Protein AF-A0A932BW46-F1 (afdb_monomer_lite)

Foldseek 3Di:
DDPPDPDQPDDDPLLLLLLVLQAVVCVVPVAADALVNSCVPVVSVDDSVVSVVSQVVCVVSVQWDAPDPPGHIDGDPVVVVCCVVPPDDPDDDDVVLVVVLVVVLVVDDPPDPVNQVSQQVSCCVVVVHGGGGDPDDDPDDDDPDWDWADPDPPDTDTD

Radius of gyration: 24.87 Å; chains: 1; bounding box: 56×31×69 Å

Secondary structure (DSSP, 8-state):
----PPPPPPPPHHHHHHHHHHHHHHHHH-SPBPHHHHHHHH--SS-HHHHHHHHHHHHHTTSEE-SSTTS-BEE-HHHHHHIIIII---PPPPHHHHHHHHHHHHTS-TTSHHHHHHHHHHHHHHHTS---------SS-------EEEEETTEEEE-

Structure (mmCIF, N/CA/C/O backbone):
data_AF-A0A932BW46-F1
#
_entry.id   AF-A0A932BW46-F1
#
loop_
_atom_site.group_PDB
_atom_site.id
_atom_site.type_symbol
_atom_site.label_atom_id
_atom_site.label_alt_id
_atom_site.label_comp_id
_atom_site.label_asym_id
_atom_site.label_entity_id
_atom_site.label_seq_id
_atom_site.pdbx_PDB_ins_code
_atom_site.Cartn_x
_atom_site.Cartn_y
_atom_site.Cartn_z
_atom_site.occupancy
_atom_site.B_iso_or_equiv
_atom_site.auth_seq_id
_atom_site.auth_comp_id
_atom_site.auth_asym_id
_atom_site.auth_atom_id
_atom_site.pdbx_PDB_model_num
ATOM 1 N N . MET A 1 1 ? 23.215 -7.567 4.785 1.00 34.06 1 MET A N 1
ATOM 2 C CA . MET A 1 1 ? 22.852 -8.335 6.000 1.00 34.06 1 MET A CA 1
ATOM 3 C C . MET A 1 1 ? 21.479 -8.960 5.790 1.00 34.06 1 MET A C 1
ATOM 5 O O . MET A 1 1 ? 20.506 -8.233 5.655 1.00 34.06 1 MET A O 1
ATOM 9 N N . ARG A 1 2 ? 21.392 -10.288 5.674 1.00 38.84 2 ARG A N 1
ATOM 10 C CA . ARG A 1 2 ? 20.135 -11.016 5.440 1.00 38.84 2 ARG A CA 1
ATOM 11 C C . ARG A 1 2 ? 19.546 -11.351 6.816 1.00 38.84 2 ARG A C 1
ATOM 13 O O . ARG A 1 2 ? 20.012 -12.288 7.452 1.00 38.84 2 ARG A O 1
ATOM 20 N N . ARG A 1 3 ? 18.617 -10.525 7.325 1.00 44.25 3 ARG A N 1
ATOM 21 C CA . ARG A 1 3 ? 17.913 -10.803 8.593 1.00 44.25 3 ARG A CA 1
ATOM 22 C C . ARG A 1 3 ? 17.279 -12.192 8.486 1.00 44.25 3 ARG A C 1
ATOM 24 O O . ARG A 1 3 ? 16.518 -12.445 7.552 1.00 44.25 3 ARG A O 1
ATOM 31 N N . ILE A 1 4 ? 17.633 -13.082 9.410 1.00 46.72 4 ILE 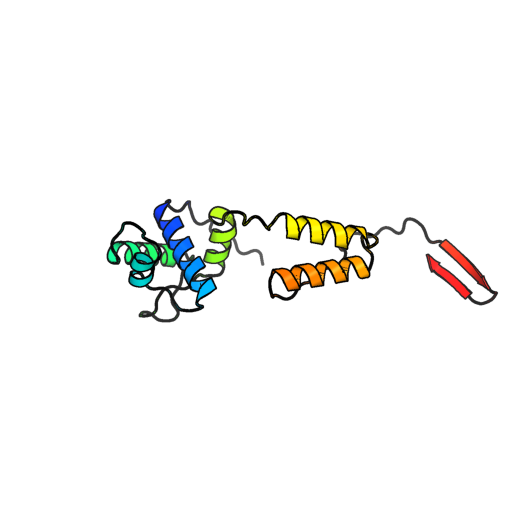A N 1
ATOM 32 C CA . ILE A 1 4 ? 16.994 -14.389 9.578 1.00 46.72 4 ILE A CA 1
ATOM 33 C C . ILE A 1 4 ? 15.525 -14.094 9.896 1.00 46.72 4 ILE A C 1
ATOM 35 O O . ILE A 1 4 ? 15.217 -13.549 10.954 1.00 46.72 4 ILE A O 1
ATOM 39 N N . ARG A 1 5 ? 14.640 -14.345 8.924 1.00 52.88 5 ARG A N 1
ATOM 40 C CA . ARG A 1 5 ? 13.196 -14.139 9.061 1.00 52.88 5 ARG A CA 1
ATOM 41 C C . ARG A 1 5 ? 12.685 -15.119 10.117 1.00 52.88 5 ARG A C 1
ATOM 43 O O . ARG A 1 5 ? 12.827 -16.325 9.928 1.00 52.88 5 ARG A O 1
ATOM 50 N N . ARG A 1 6 ? 12.084 -14.633 11.205 1.00 52.81 6 ARG A N 1
ATOM 51 C CA . ARG A 1 6 ? 11.145 -15.469 11.961 1.00 52.81 6 ARG A CA 1
ATOM 52 C C . ARG A 1 6 ? 9.909 -15.599 11.078 1.00 52.81 6 ARG A C 1
ATOM 54 O O . ARG A 1 6 ? 9.310 -14.589 10.743 1.00 52.81 6 ARG A O 1
ATOM 61 N N . SER A 1 7 ? 9.575 -16.807 10.630 1.00 56.69 7 SER A N 1
ATOM 62 C CA . SER A 1 7 ? 8.299 -17.016 9.948 1.00 56.69 7 SER A CA 1
ATOM 63 C C . SER A 1 7 ? 7.197 -16.935 10.994 1.00 56.69 7 SER A C 1
ATOM 65 O O . SER A 1 7 ? 7.160 -17.757 11.913 1.00 56.69 7 SER A O 1
ATOM 67 N N . ILE A 1 8 ? 6.320 -15.947 10.870 1.00 65.19 8 ILE A N 1
ATOM 68 C CA . ILE A 1 8 ? 5.080 -15.906 11.639 1.00 65.19 8 ILE A CA 1
ATOM 69 C C . ILE A 1 8 ? 4.272 -17.145 11.238 1.00 65.19 8 ILE A C 1
ATOM 71 O O . ILE A 1 8 ? 4.133 -17.442 10.049 1.00 65.19 8 ILE A O 1
ATOM 75 N N . GLY A 1 9 ? 3.832 -17.924 12.229 1.00 69.88 9 GLY A N 1
ATOM 76 C CA . GLY A 1 9 ? 2.993 -19.098 11.993 1.00 69.88 9 GLY A CA 1
ATOM 77 C C . GLY A 1 9 ? 1.655 -18.717 11.342 1.00 69.88 9 GLY A C 1
ATOM 78 O O . GLY A 1 9 ? 1.312 -17.536 11.286 1.00 69.88 9 GLY A O 1
ATOM 79 N N . PRO A 1 10 ? 0.884 -19.692 10.838 1.00 77.50 10 PRO A N 1
ATOM 80 C CA . PRO A 1 10 ? -0.411 -19.406 10.234 1.00 77.50 10 PRO A CA 1
ATOM 81 C C . PRO A 1 10 ? -1.344 -18.736 11.253 1.00 77.50 10 PRO A C 1
ATOM 83 O O . PRO A 1 10 ? -1.593 -19.281 12.328 1.00 77.50 10 PRO A O 1
ATOM 86 N N . LEU A 1 11 ? -1.850 -17.550 10.905 1.00 85.81 11 LEU A N 1
ATOM 87 C CA . LEU A 1 11 ? -2.904 -16.876 11.660 1.00 85.81 11 LEU A CA 1
ATOM 88 C C . LEU A 1 11 ? -4.238 -17.591 11.441 1.00 85.81 11 LEU A C 1
ATOM 90 O O . LEU A 1 11 ? -4.513 -18.064 10.335 1.00 85.81 11 LEU A O 1
ATOM 94 N N . ASP A 1 12 ? -5.095 -17.622 12.459 1.00 91.00 12 ASP A N 1
ATOM 95 C CA . ASP A 1 12 ? -6.471 -18.079 12.267 1.00 91.00 12 ASP A CA 1
ATOM 96 C C . ASP A 1 12 ? -7.265 -17.101 11.376 1.00 91.00 12 ASP A C 1
ATOM 98 O O . ASP A 1 12 ? -6.902 -15.933 11.219 1.00 91.00 12 ASP A O 1
ATOM 102 N N . LEU A 1 13 ? -8.374 -17.561 10.791 1.00 91.31 13 LEU A N 1
ATOM 103 C CA . LEU A 1 13 ? -9.177 -16.755 9.861 1.00 91.31 13 LEU A CA 1
ATOM 104 C C . LEU A 1 13 ? -9.690 -15.440 10.472 1.00 91.31 13 LEU A C 1
ATOM 106 O O . LEU A 1 13 ? -9.905 -14.464 9.754 1.00 91.31 13 LEU A O 1
ATOM 110 N N . ARG A 1 14 ? -9.887 -15.388 11.792 1.00 92.81 14 ARG A N 1
ATOM 111 C CA . ARG A 1 14 ? -10.395 -14.197 12.476 1.00 92.81 14 ARG A CA 1
ATOM 112 C C . ARG A 1 14 ? -9.291 -13.164 12.675 1.00 92.81 14 ARG A C 1
ATOM 114 O O . ARG A 1 14 ? -9.522 -11.987 12.416 1.00 92.81 14 ARG A O 1
ATOM 121 N N . ALA A 1 15 ? -8.106 -13.589 13.096 1.00 94.06 15 ALA A N 1
ATOM 122 C CA . ALA A 1 15 ? -6.921 -12.752 13.189 1.00 94.06 15 ALA A CA 1
ATOM 123 C C . ALA A 1 15 ? -6.546 -12.186 11.814 1.00 94.06 15 ALA A C 1
ATOM 125 O O . ALA A 1 15 ? -6.236 -11.002 11.714 1.00 94.06 15 ALA A O 1
ATOM 126 N N . GLN A 1 16 ? -6.682 -12.984 10.749 1.00 94.38 16 GLN A N 1
ATOM 127 C CA . GLN A 1 16 ? -6.526 -12.513 9.368 1.00 94.38 16 GLN A CA 1
ATOM 128 C C . GLN A 1 16 ? -7.541 -11.428 9.002 1.00 94.38 16 GLN A C 1
ATOM 130 O O . GLN A 1 16 ? -7.157 -10.373 8.500 1.00 94.38 16 GLN A O 1
ATOM 135 N N . ALA A 1 17 ? -8.828 -11.654 9.286 1.00 93.81 17 ALA A N 1
ATOM 136 C CA . ALA A 1 17 ? -9.878 -10.676 9.010 1.00 93.81 17 ALA A CA 1
ATOM 137 C C . ALA A 1 17 ? -9.665 -9.362 9.783 1.00 93.81 17 ALA A C 1
ATOM 139 O O . ALA A 1 17 ? -9.838 -8.281 9.224 1.00 93.81 17 ALA A O 1
ATOM 140 N N . ILE A 1 18 ? -9.239 -9.442 11.048 1.00 95.62 18 ILE A N 1
ATOM 141 C CA . ILE A 1 18 ? -8.935 -8.265 11.872 1.00 95.62 18 ILE A CA 1
ATOM 142 C C . ILE A 1 18 ? -7.697 -7.533 11.353 1.00 95.62 18 ILE A C 1
ATOM 144 O O . ILE A 1 18 ? -7.727 -6.311 11.242 1.00 95.62 18 ILE A O 1
ATOM 148 N N . LEU A 1 19 ? -6.628 -8.250 11.000 1.00 96.00 19 LEU A N 1
ATOM 149 C CA . LEU A 1 19 ? -5.422 -7.648 10.434 1.00 96.00 19 LEU A CA 1
ATOM 150 C C . LEU A 1 19 ? -5.717 -6.931 9.112 1.00 96.00 19 LEU A C 1
ATOM 152 O O . LEU A 1 19 ? -5.279 -5.797 8.928 1.00 96.00 19 LEU A O 1
ATOM 156 N N . ARG A 1 20 ? -6.505 -7.559 8.230 1.00 95.12 20 ARG A N 1
ATOM 157 C CA . ARG A 1 20 ? -7.008 -6.940 6.999 1.00 95.12 20 ARG A CA 1
ATOM 158 C C . ARG A 1 20 ? -7.777 -5.659 7.302 1.00 95.12 20 ARG A C 1
ATOM 160 O O . ARG A 1 20 ? -7.423 -4.617 6.771 1.00 95.12 20 ARG A O 1
ATOM 167 N N . ALA A 1 21 ? -8.754 -5.715 8.205 1.00 95.12 21 ALA A N 1
ATOM 168 C CA . ALA A 1 21 ? -9.562 -4.552 8.559 1.00 95.12 21 ALA A CA 1
ATOM 169 C C . ALA A 1 21 ? -8.722 -3.401 9.145 1.00 95.12 21 ALA A C 1
ATOM 171 O O . ALA A 1 21 ? -8.970 -2.242 8.834 1.00 95.12 21 ALA A O 1
ATOM 172 N N . VAL A 1 22 ? -7.698 -3.700 9.955 1.00 96.50 22 VAL A N 1
ATOM 173 C CA . VAL A 1 22 ? -6.759 -2.682 10.464 1.00 96.50 22 VAL A CA 1
ATOM 174 C C . VAL A 1 22 ? -5.965 -2.040 9.331 1.00 96.50 22 VAL A C 1
ATOM 176 O O . VAL A 1 22 ? -5.802 -0.823 9.322 1.00 96.50 22 VAL A O 1
ATOM 179 N N . ILE A 1 23 ? -5.450 -2.843 8.400 1.00 96.12 23 ILE A N 1
ATOM 180 C CA . ILE A 1 23 ? -4.632 -2.351 7.289 1.00 96.12 23 ILE A CA 1
ATOM 181 C C . ILE A 1 23 ? -5.473 -1.522 6.321 1.00 96.12 23 ILE A C 1
ATOM 183 O O . ILE A 1 23 ? -5.073 -0.405 6.010 1.00 96.12 23 ILE A O 1
ATOM 187 N N . ASP A 1 24 ? -6.643 -2.012 5.912 1.00 94.06 24 ASP A N 1
ATOM 188 C CA . ASP A 1 24 ? -7.552 -1.295 5.012 1.00 94.06 24 ASP A CA 1
ATOM 189 C C . ASP A 1 24 ? -7.970 0.055 5.629 1.00 94.06 24 ASP A C 1
ATOM 191 O O . ASP A 1 24 ? -7.930 1.099 4.972 1.00 94.06 24 ASP A O 1
ATOM 195 N N . GLU A 1 25 ? -8.281 0.058 6.930 1.00 95.38 25 GLU A N 1
ATOM 196 C CA . GLU A 1 25 ? -8.629 1.267 7.673 1.00 95.38 25 GLU A CA 1
ATOM 197 C C . GLU A 1 25 ? -7.469 2.261 7.762 1.00 95.38 25 GLU A C 1
ATOM 199 O O . GLU A 1 25 ? -7.649 3.466 7.562 1.00 95.38 25 GLU A O 1
ATOM 204 N N . TYR A 1 26 ? -6.268 1.771 8.065 1.00 96.06 26 TYR A N 1
ATOM 205 C CA . TYR A 1 26 ? -5.099 2.621 8.230 1.00 96.06 26 TYR A CA 1
ATOM 206 C C . TYR A 1 26 ? -4.594 3.173 6.891 1.00 96.06 26 TYR A C 1
ATOM 208 O O . TYR A 1 26 ? -4.200 4.333 6.833 1.00 96.06 26 TYR A O 1
ATOM 216 N N . VAL A 1 27 ? -4.655 2.398 5.804 1.00 93.12 27 VAL A N 1
ATOM 217 C CA . VAL A 1 27 ? -4.320 2.871 4.448 1.00 93.12 27 VAL A CA 1
ATOM 218 C C . VAL A 1 27 ? -5.275 3.981 4.007 1.00 93.12 27 VAL A C 1
ATOM 220 O O . VAL A 1 27 ? -4.835 4.958 3.406 1.00 93.12 27 VAL A O 1
ATOM 223 N N . GLY A 1 28 ? -6.567 3.866 4.335 1.00 92.31 28 GLY A N 1
ATOM 224 C CA . GLY A 1 28 ? -7.564 4.877 3.982 1.00 92.31 28 GLY A CA 1
ATOM 225 C C . GLY A 1 28 ? -7.522 6.147 4.840 1.00 92.31 28 GLY A C 1
ATOM 226 O O . GLY A 1 28 ? -7.866 7.220 4.349 1.00 92.31 28 GLY A O 1
ATOM 227 N N . SER A 1 29 ? -7.124 6.045 6.114 1.00 94.06 29 SER A N 1
ATOM 228 C CA . SER A 1 29 ? -7.245 7.150 7.083 1.00 94.06 29 SER A CA 1
ATOM 229 C C . SER A 1 29 ? -5.921 7.719 7.597 1.00 94.06 29 SER A C 1
ATOM 231 O O . SER A 1 29 ? -5.896 8.857 8.060 1.00 94.06 29 SER A O 1
ATOM 233 N N . ALA A 1 30 ? -4.835 6.942 7.562 1.00 93.94 30 ALA A N 1
ATOM 234 C CA . ALA A 1 30 ? -3.571 7.202 8.256 1.00 93.94 30 ALA A CA 1
ATOM 235 C C . ALA A 1 30 ? -3.706 7.438 9.780 1.00 93.94 30 ALA A C 1
ATOM 237 O O . ALA A 1 30 ? -2.808 7.999 10.413 1.00 93.94 30 ALA A O 1
ATOM 238 N N . ILE A 1 31 ? -4.811 6.995 10.395 1.00 94.00 31 ILE A N 1
ATOM 239 C CA . ILE A 1 31 ? -5.108 7.189 11.821 1.00 94.00 31 ILE A CA 1
ATOM 240 C C . ILE A 1 31 ? -5.001 5.848 12.562 1.00 94.00 31 ILE A C 1
ATOM 242 O O . ILE A 1 31 ? -5.530 4.848 12.078 1.00 94.00 31 ILE A O 1
ATOM 246 N N . PRO A 1 32 ? -4.365 5.791 13.753 1.00 95.44 32 PRO A N 1
ATOM 247 C CA . PRO A 1 32 ? -4.319 4.573 14.559 1.00 95.44 32 PRO A CA 1
ATOM 248 C C . PRO A 1 32 ? -5.704 3.972 14.816 1.00 95.44 32 PRO A C 1
ATOM 250 O O . PRO A 1 32 ? -6.619 4.649 15.284 1.00 95.44 32 PRO A O 1
ATOM 253 N N . VAL A 1 33 ? -5.836 2.671 14.566 1.00 95.56 33 VAL A N 1
ATOM 254 C CA . VAL A 1 33 ? -7.130 1.994 14.475 1.00 95.56 33 VAL A CA 1
ATOM 255 C C . VAL A 1 33 ? -7.507 1.339 15.801 1.00 95.56 33 VAL A C 1
ATOM 257 O O . VAL A 1 33 ? -6.768 0.518 16.348 1.00 95.56 33 VAL A O 1
ATOM 260 N N . GLY A 1 34 ? -8.662 1.715 16.349 1.00 93.75 34 GLY A N 1
ATOM 261 C CA . GLY A 1 34 ? -9.188 1.176 17.605 1.00 93.75 34 GLY A CA 1
ATOM 262 C C . GLY A 1 34 ? -10.122 -0.022 17.411 1.00 93.75 34 GLY A C 1
ATOM 263 O O . GLY A 1 34 ? -10.793 -0.145 16.390 1.00 93.75 34 GLY A O 1
ATOM 264 N N . SER A 1 35 ? -10.234 -0.874 18.435 1.00 93.62 35 SER A N 1
ATOM 265 C CA . SER A 1 35 ? -11.112 -2.055 18.403 1.00 93.62 35 SER A CA 1
ATOM 266 C C . SER A 1 35 ? -12.591 -1.711 18.204 1.00 93.62 35 SER A C 1
ATOM 268 O O . SER A 1 35 ? -13.292 -2.444 17.515 1.00 93.62 35 SER A O 1
ATOM 270 N N . LEU A 1 36 ? -13.065 -0.596 18.773 1.00 91.88 36 LEU A N 1
ATOM 271 C CA . LEU A 1 36 ? -14.451 -0.146 18.608 1.00 91.88 36 LEU A CA 1
ATOM 272 C C . LEU A 1 36 ? -14.752 0.221 17.147 1.00 91.88 36 LEU A C 1
ATOM 274 O O . LEU A 1 36 ? -15.711 -0.293 16.582 1.00 91.88 36 LEU A O 1
ATOM 278 N N . ALA A 1 37 ? -13.876 1.016 16.524 1.00 92.38 37 ALA A N 1
ATOM 279 C CA . ALA A 1 37 ? -14.017 1.427 15.128 1.00 92.38 37 ALA A CA 1
ATOM 280 C C . ALA A 1 37 ? -14.059 0.222 14.172 1.00 92.38 37 ALA A C 1
ATOM 282 O O . ALA A 1 37 ? -14.854 0.198 13.235 1.00 92.38 37 ALA A O 1
ATOM 283 N N . LEU A 1 38 ? -13.246 -0.808 14.437 1.00 94.56 38 LEU A N 1
ATOM 284 C CA . LEU A 1 38 ? -13.251 -2.044 13.651 1.00 94.56 38 LEU A CA 1
ATOM 285 C C . LEU A 1 38 ? -14.582 -2.793 13.747 1.00 94.56 38 LEU A C 1
ATOM 287 O O . LEU A 1 38 ? -15.108 -3.242 12.731 1.00 94.56 38 LEU A O 1
ATOM 291 N N . VAL A 1 39 ? -15.137 -2.928 14.955 1.00 93.94 39 VAL A N 1
ATOM 292 C CA . VAL A 1 39 ? -16.416 -3.625 15.161 1.00 93.94 39 VAL A CA 1
ATOM 293 C C . VAL A 1 39 ? -17.558 -2.888 14.466 1.00 93.94 39 VAL A C 1
ATOM 295 O O . VAL A 1 39 ? -18.366 -3.528 13.797 1.00 93.94 39 VAL A O 1
ATOM 298 N N . GLU A 1 40 ? -17.602 -1.561 14.586 1.00 91.50 40 GLU A N 1
ATOM 299 C CA . GLU A 1 40 ? -18.661 -0.731 14.002 1.00 91.50 40 GLU A CA 1
ATOM 300 C C . GLU A 1 40 ? -18.626 -0.716 12.469 1.00 91.50 40 GLU A C 1
ATOM 302 O O . GLU A 1 40 ? -19.679 -0.732 11.836 1.00 91.50 40 GLU A O 1
ATOM 307 N N . ARG A 1 41 ? -17.432 -0.712 11.859 1.00 92.38 41 ARG A N 1
ATOM 308 C CA . ARG A 1 41 ? -17.281 -0.543 10.403 1.00 92.38 41 ARG A CA 1
ATOM 309 C C . ARG A 1 41 ? -17.189 -1.837 9.605 1.00 92.38 41 ARG A C 1
ATOM 311 O O . ARG A 1 41 ? -17.640 -1.861 8.465 1.00 92.38 41 ARG A O 1
ATOM 318 N N . TYR A 1 42 ? -16.602 -2.889 10.174 1.00 91.31 42 TYR A N 1
ATOM 319 C CA . TYR A 1 42 ? -16.287 -4.121 9.437 1.00 91.31 42 TYR A CA 1
ATOM 320 C C . TYR A 1 42 ? -17.185 -5.304 9.816 1.00 91.31 42 TYR A C 1
ATOM 322 O O . TYR A 1 42 ? -17.008 -6.394 9.279 1.00 91.31 42 TYR A O 1
ATOM 330 N N . GLY A 1 43 ? -18.146 -5.123 10.732 1.00 87.69 43 GLY A N 1
ATOM 331 C CA . GLY A 1 43 ? -19.161 -6.141 11.025 1.00 87.69 43 GLY A CA 1
ATOM 332 C C . GLY A 1 43 ? -18.578 -7.488 11.470 1.00 87.69 43 GLY A C 1
ATOM 333 O O . GLY A 1 43 ? -19.090 -8.539 11.100 1.00 87.69 43 GLY A O 1
ATOM 334 N N . LEU A 1 44 ? -17.505 -7.468 12.267 1.00 88.75 44 LEU A N 1
ATOM 335 C CA . LEU A 1 44 ? -16.666 -8.637 12.586 1.00 88.75 44 LEU A CA 1
ATOM 336 C C . LEU A 1 44 ? -17.363 -9.759 13.390 1.00 88.75 44 LEU A C 1
ATOM 338 O O . LEU A 1 44 ? -16.741 -10.781 13.686 1.00 88.75 44 LEU A O 1
ATOM 342 N N . GLY A 1 45 ? -18.623 -9.574 13.798 1.00 88.38 45 GLY A N 1
ATOM 343 C CA . GLY A 1 45 ? -19.405 -10.574 14.536 1.00 88.38 45 GLY A CA 1
ATOM 344 C C . GLY A 1 45 ? -18.881 -10.892 15.943 1.00 88.38 45 GLY A C 1
ATOM 345 O O . GLY A 1 45 ? -19.244 -11.916 16.517 1.00 88.38 45 GLY A O 1
ATOM 346 N N . VAL A 1 46 ? -18.010 -10.044 16.500 1.00 91.12 46 VAL A N 1
ATOM 347 C CA . VAL A 1 46 ? -17.397 -10.214 17.826 1.00 91.12 46 VAL A CA 1
ATOM 348 C C . VAL A 1 46 ? -17.387 -8.904 18.611 1.00 91.12 46 VAL A C 1
ATOM 350 O O . VAL A 1 46 ? -17.491 -7.816 18.049 1.00 91.12 46 VAL A O 1
ATOM 353 N N . SER A 1 47 ? -17.244 -9.010 19.933 1.00 93.50 47 SER A N 1
ATOM 354 C CA . SER A 1 47 ? -17.184 -7.845 20.818 1.00 93.50 47 SER A CA 1
ATOM 355 C C . SER A 1 47 ? -15.885 -7.044 20.650 1.00 93.50 47 SER A C 1
ATOM 357 O O . SER A 1 47 ? -14.835 -7.595 20.309 1.00 93.50 47 SER A O 1
ATOM 359 N N . SER A 1 48 ? -15.920 -5.754 20.998 1.00 93.81 48 SER A N 1
ATOM 360 C CA . SER A 1 48 ? -14.723 -4.893 21.019 1.00 93.81 48 SER A CA 1
ATOM 361 C C . SER A 1 48 ? -13.629 -5.420 21.960 1.00 93.81 48 SER A C 1
ATOM 363 O O . SER A 1 48 ? -12.444 -5.287 21.657 1.00 93.81 48 SER A O 1
ATOM 365 N N . ALA A 1 49 ? -13.997 -6.087 23.062 1.00 94.19 49 ALA A N 1
ATOM 366 C CA . ALA A 1 49 ? -13.037 -6.724 23.967 1.00 94.19 49 ALA A CA 1
ATOM 367 C C . ALA A 1 49 ? -12.295 -7.888 23.289 1.00 94.19 49 ALA A C 1
ATOM 369 O O . ALA A 1 49 ? -11.075 -7.994 23.399 1.00 94.19 49 ALA A O 1
ATOM 370 N N . THR A 1 50 ? -13.012 -8.719 22.525 1.00 94.06 50 THR A N 1
ATOM 371 C CA . THR A 1 50 ? -12.415 -9.806 21.735 1.00 94.06 50 THR A CA 1
ATOM 372 C C . THR A 1 50 ? -11.468 -9.259 20.669 1.00 94.06 50 THR A C 1
ATOM 374 O O . THR A 1 50 ? -10.346 -9.742 20.547 1.00 94.06 50 THR A O 1
ATOM 377 N N . VAL A 1 51 ? -11.879 -8.213 19.942 1.00 95.56 51 VAL A N 1
ATOM 378 C CA . VAL A 1 51 ? -11.014 -7.556 18.949 1.00 95.56 51 VAL A CA 1
ATOM 379 C C . VAL A 1 51 ? -9.770 -6.976 19.615 1.00 95.56 51 VAL A C 1
ATOM 381 O O . VAL A 1 51 ? -8.672 -7.170 19.110 1.00 95.56 51 VAL A O 1
ATOM 384 N N . ARG A 1 52 ? -9.901 -6.322 20.774 1.00 94.38 52 ARG A N 1
ATOM 385 C CA . ARG A 1 52 ? -8.759 -5.775 21.519 1.00 94.38 52 ARG A CA 1
ATOM 386 C C . ARG A 1 52 ? -7.737 -6.850 21.905 1.00 94.38 52 ARG A C 1
ATOM 388 O O . ARG A 1 52 ? -6.543 -6.584 21.801 1.00 94.38 52 ARG A O 1
ATOM 395 N N . ASN A 1 53 ? -8.187 -8.038 22.311 1.00 94.38 53 ASN A N 1
ATOM 396 C CA . ASN A 1 53 ? -7.289 -9.156 22.617 1.00 94.38 53 ASN A CA 1
ATOM 397 C C . ASN A 1 53 ? -6.531 -9.621 21.370 1.00 94.38 53 ASN A C 1
ATOM 399 O O . ASN A 1 53 ? -5.311 -9.733 21.406 1.00 94.38 53 ASN A O 1
ATOM 403 N N . ILE A 1 54 ? -7.229 -9.792 20.246 1.00 95.62 54 ILE A N 1
ATOM 404 C CA . ILE A 1 54 ? -6.596 -10.213 18.988 1.00 95.62 54 ILE A CA 1
ATOM 405 C C . ILE A 1 54 ? -5.629 -9.140 18.471 1.00 95.62 54 ILE A C 1
ATOM 407 O O . ILE A 1 54 ? -4.544 -9.458 17.999 1.00 95.62 54 ILE A O 1
ATOM 411 N N . LEU A 1 55 ? -5.963 -7.854 18.612 1.00 95.31 55 LEU A N 1
ATOM 412 C CA . LEU A 1 55 ? -5.043 -6.759 18.296 1.00 95.31 55 LEU A CA 1
ATOM 413 C C . LEU A 1 55 ? -3.758 -6.821 19.137 1.00 95.31 55 LEU A C 1
ATOM 415 O O . LEU A 1 55 ? -2.684 -6.527 18.616 1.00 95.31 55 LEU A O 1
ATOM 419 N N . ALA A 1 56 ? -3.855 -7.208 20.412 1.00 94.19 56 ALA A N 1
ATOM 420 C CA . ALA A 1 56 ? -2.690 -7.405 21.271 1.00 94.19 56 ALA A CA 1
ATOM 421 C C . ALA A 1 56 ? -1.863 -8.633 20.847 1.00 94.19 56 ALA A C 1
ATOM 423 O O . ALA A 1 56 ? -0.637 -8.578 20.858 1.00 94.19 56 ALA A O 1
ATOM 424 N N . GLU A 1 57 ? -2.501 -9.722 20.416 1.00 94.31 57 GLU A N 1
ATOM 425 C CA . GLU A 1 57 ? -1.806 -10.898 19.870 1.00 94.31 57 GLU A CA 1
ATOM 426 C C . GLU A 1 57 ? -1.081 -10.581 18.554 1.00 94.31 57 GLU A C 1
ATOM 428 O O . GLU A 1 57 ? 0.089 -10.930 18.384 1.00 94.31 57 GLU A O 1
ATOM 433 N N . LEU A 1 58 ? -1.739 -9.859 17.642 1.00 95.25 58 LEU A N 1
ATOM 434 C CA . LEU A 1 58 ? -1.147 -9.398 16.384 1.00 95.25 58 LEU A CA 1
ATOM 435 C C . LEU A 1 58 ? 0.043 -8.459 16.629 1.00 95.25 58 LEU A C 1
ATOM 437 O O . LEU A 1 58 ? 1.045 -8.523 15.917 1.00 95.25 58 LEU A O 1
ATOM 441 N N . GLU A 1 59 ? -0.026 -7.629 17.663 1.00 94.94 59 GLU A N 1
ATOM 442 C CA . GLU A 1 59 ? 1.097 -6.807 18.105 1.00 94.94 59 GLU A CA 1
ATOM 443 C C . GLU A 1 59 ? 2.257 -7.643 18.661 1.00 94.94 59 GLU A C 1
ATOM 445 O O . GLU A 1 59 ? 3.402 -7.452 18.254 1.00 94.94 59 GLU A O 1
ATOM 450 N N . LEU A 1 60 ? 1.978 -8.619 19.531 1.00 93.06 60 LEU A N 1
ATOM 451 C CA . LEU A 1 60 ? 2.996 -9.542 20.048 1.00 93.06 60 LEU A CA 1
ATOM 452 C C . LEU A 1 60 ? 3.667 -10.352 18.929 1.00 93.06 60 LEU A C 1
ATOM 454 O O . LEU A 1 60 ? 4.849 -10.686 19.032 1.00 93.06 60 LEU A O 1
ATOM 458 N N . SER A 1 61 ? 2.935 -10.640 17.850 1.00 92.81 61 SER A N 1
ATOM 459 C CA . SER A 1 61 ? 3.469 -11.295 16.651 1.00 92.81 61 SER A CA 1
ATOM 460 C C . SER A 1 61 ? 4.316 -10.378 15.754 1.00 92.81 61 SER A C 1
ATOM 462 O O . SER A 1 61 ? 4.949 -10.866 14.823 1.00 92.81 61 SER A O 1
ATOM 464 N N . GLY A 1 62 ? 4.359 -9.070 16.034 1.00 95.44 62 GLY A N 1
ATOM 465 C CA . GLY A 1 62 ? 5.127 -8.078 15.276 1.00 95.44 62 GLY A CA 1
ATOM 466 C C . GLY A 1 62 ? 4.414 -7.507 14.047 1.00 95.44 62 GLY A C 1
ATOM 467 O O . GLY A 1 62 ? 5.000 -6.687 13.340 1.00 95.44 62 GLY A O 1
ATOM 468 N N . LEU A 1 63 ? 3.161 -7.892 13.787 1.00 96.25 63 LEU A N 1
ATOM 469 C CA . LEU A 1 63 ? 2.382 -7.437 12.626 1.00 96.25 63 LEU A CA 1
ATOM 470 C C . LEU A 1 63 ? 1.761 -6.053 12.835 1.00 96.25 63 LEU A C 1
ATOM 472 O O . LEU A 1 63 ? 1.586 -5.292 11.884 1.00 96.25 63 LEU A O 1
ATOM 476 N N . LEU A 1 64 ? 1.442 -5.720 14.083 1.00 97.00 64 LEU A N 1
ATOM 477 C CA . LEU A 1 64 ? 0.917 -4.420 14.483 1.00 97.00 64 LEU A CA 1
ATOM 478 C C . LEU A 1 64 ? 1.826 -3.779 15.532 1.00 97.00 64 LEU A C 1
ATOM 480 O O . LEU A 1 64 ? 2.598 -4.447 16.213 1.00 97.00 64 LEU A O 1
ATOM 484 N N . THR A 1 65 ? 1.710 -2.469 15.684 1.00 95.88 65 THR A N 1
ATOM 485 C CA . THR A 1 65 ? 2.330 -1.712 16.774 1.00 95.88 65 THR A CA 1
ATOM 486 C C . THR A 1 65 ? 1.402 -0.581 17.210 1.00 95.88 65 THR A C 1
ATOM 488 O O . THR A 1 65 ? 0.297 -0.427 16.683 1.00 95.88 65 THR A O 1
ATOM 491 N N . HIS A 1 66 ? 1.821 0.212 18.187 1.00 92.62 66 HIS A N 1
ATOM 492 C CA . HIS A 1 66 ? 1.133 1.420 18.609 1.00 92.62 66 HIS A CA 1
ATOM 493 C C . HIS A 1 66 ? 2.132 2.571 18.761 1.00 92.62 66 HIS A C 1
ATOM 495 O O . HIS A 1 66 ? 3.233 2.361 19.266 1.00 92.62 66 HIS A O 1
ATOM 501 N N . PRO A 1 67 ? 1.772 3.804 18.369 1.00 87.50 67 PRO A N 1
ATOM 502 C CA . PRO A 1 67 ? 2.646 4.953 18.591 1.00 87.50 67 PRO A CA 1
ATOM 503 C C . PRO A 1 67 ? 2.789 5.276 20.088 1.00 87.50 67 PRO A C 1
ATOM 505 O O . PRO A 1 67 ? 3.886 5.563 20.561 1.00 87.50 67 PRO A O 1
ATOM 508 N N . HIS A 1 68 ? 1.691 5.173 20.846 1.00 85.06 68 HIS A N 1
ATOM 509 C CA . HIS A 1 68 ? 1.638 5.360 22.301 1.00 85.06 68 HIS A CA 1
ATOM 510 C C . HIS A 1 68 ? 0.666 4.360 22.934 1.00 85.06 68 HIS A C 1
ATOM 512 O O . HIS A 1 68 ? -0.222 3.847 22.258 1.00 85.06 68 HIS A O 1
ATOM 518 N N . THR A 1 69 ? 0.819 4.072 24.226 1.00 72.88 69 THR A N 1
ATOM 519 C CA . THR A 1 69 ? 0.128 2.964 24.916 1.00 72.88 69 THR A CA 1
ATOM 520 C C . THR A 1 69 ? -1.404 3.060 24.864 1.00 72.88 69 THR A C 1
ATOM 522 O O . THR A 1 69 ? -2.093 2.043 24.905 1.00 72.88 69 THR A O 1
ATOM 525 N N . SER A 1 70 ? -1.948 4.276 24.752 1.00 74.25 70 SER A N 1
ATOM 526 C CA . SER A 1 70 ? -3.386 4.554 24.624 1.00 74.25 70 SER A CA 1
ATOM 527 C C . SER A 1 70 ? -3.880 4.678 23.179 1.00 74.25 70 SER A C 1
ATOM 52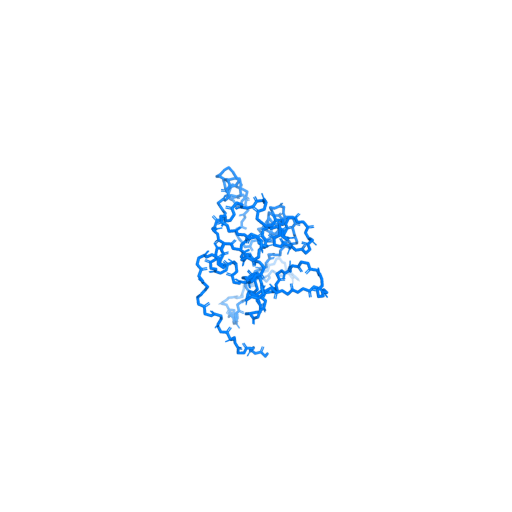9 O O . SER A 1 70 ? -5.088 4.746 22.960 1.00 74.25 70 SER A O 1
ATOM 531 N N . ALA A 1 71 ? -2.978 4.727 22.198 1.00 77.94 71 ALA A N 1
ATOM 532 C CA . ALA A 1 71 ? -3.346 4.860 20.799 1.00 77.94 71 ALA A CA 1
ATOM 533 C C . ALA A 1 71 ? -3.875 3.531 20.236 1.00 77.94 71 ALA A C 1
ATOM 535 O O . ALA A 1 71 ? -3.567 2.444 20.739 1.00 77.94 71 ALA A O 1
ATOM 536 N N . GLY A 1 72 ? -4.659 3.628 19.160 1.00 90.88 72 GLY A N 1
ATOM 537 C CA . GLY A 1 72 ? -5.020 2.477 18.336 1.00 90.88 72 GLY A CA 1
ATOM 538 C C . GLY A 1 72 ? -3.792 1.755 17.767 1.00 90.88 72 GLY A C 1
ATOM 539 O O . GLY A 1 72 ? -2.640 2.102 18.046 1.00 90.88 72 GLY A O 1
ATOM 540 N N . ARG A 1 73 ? -4.028 0.723 16.964 1.00 95.44 73 ARG A N 1
ATOM 541 C CA . ARG A 1 73 ? -2.960 -0.029 16.305 1.00 95.44 73 ARG A CA 1
ATOM 542 C C . ARG A 1 73 ? -2.655 0.529 14.924 1.00 95.44 73 ARG A C 1
ATOM 544 O O . ARG A 1 73 ? -3.545 1.017 14.234 1.00 95.44 73 ARG A O 1
ATOM 551 N N . ILE A 1 74 ? -1.386 0.451 14.547 1.00 96.81 74 ILE A N 1
ATOM 552 C CA . ILE A 1 74 ? -0.898 0.751 13.202 1.00 96.81 74 ILE A CA 1
ATOM 553 C C . ILE A 1 74 ? -0.168 -0.482 12.652 1.00 96.81 74 ILE A C 1
ATOM 555 O O . ILE A 1 74 ? 0.455 -1.207 13.439 1.00 96.81 74 ILE A O 1
ATOM 559 N N . PRO A 1 75 ? -0.227 -0.748 11.339 1.00 97.44 75 PRO A N 1
ATOM 560 C CA . PRO A 1 75 ? 0.521 -1.843 10.736 1.00 97.44 75 PRO A CA 1
ATOM 561 C C . PRO A 1 75 ? 2.031 -1.598 10.789 1.00 97.44 75 PRO A C 1
ATOM 563 O O . PRO A 1 75 ? 2.494 -0.468 10.630 1.00 97.44 75 PRO A O 1
ATOM 566 N N . THR A 1 76 ? 2.807 -2.661 10.984 1.00 97.19 76 THR A N 1
ATOM 567 C CA . THR A 1 76 ? 4.260 -2.635 10.765 1.00 97.19 76 THR A CA 1
ATOM 568 C C . 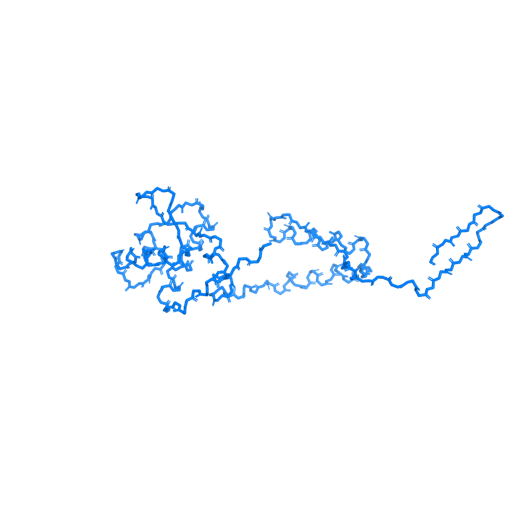THR A 1 76 ? 4.587 -2.994 9.314 1.00 97.19 76 THR A C 1
ATOM 570 O O . THR A 1 76 ? 3.743 -3.512 8.581 1.00 97.19 76 THR A O 1
ATOM 573 N N . ASP A 1 77 ? 5.844 -2.810 8.903 1.00 96.19 77 ASP A N 1
ATOM 574 C CA . ASP A 1 77 ? 6.339 -3.309 7.609 1.00 96.19 77 ASP A CA 1
ATOM 575 C C . ASP A 1 77 ? 6.103 -4.819 7.435 1.00 96.19 77 ASP A C 1
ATOM 577 O O . ASP A 1 77 ? 5.862 -5.303 6.328 1.00 96.19 77 ASP A O 1
ATOM 581 N N . GLU A 1 78 ? 6.196 -5.579 8.529 1.00 94.75 78 GLU A N 1
ATOM 582 C CA . GLU A 1 78 ? 5.925 -7.015 8.533 1.00 94.75 78 GLU A CA 1
ATOM 583 C C . GLU A 1 78 ? 4.423 -7.298 8.423 1.00 94.75 78 GLU A C 1
ATOM 585 O O . GLU A 1 78 ? 4.042 -8.179 7.657 1.00 94.75 78 GLU A O 1
ATOM 590 N N . GLY A 1 79 ? 3.581 -6.492 9.079 1.00 95.50 79 GLY A N 1
ATOM 591 C CA . GLY A 1 79 ? 2.126 -6.479 8.909 1.00 95.50 79 GLY A CA 1
ATOM 592 C C . GLY A 1 79 ? 1.701 -6.308 7.456 1.00 95.50 79 GLY A C 1
ATOM 593 O O . GLY A 1 79 ? 0.969 -7.141 6.921 1.00 95.50 79 GLY A O 1
ATOM 594 N N . TYR A 1 80 ? 2.218 -5.270 6.794 1.00 95.69 80 TYR A N 1
ATOM 595 C CA . TYR A 1 80 ? 1.952 -5.027 5.375 1.00 95.69 80 TYR A CA 1
ATOM 596 C C . TYR A 1 80 ? 2.455 -6.157 4.486 1.00 95.69 80 TYR A C 1
ATOM 598 O O . TYR A 1 80 ? 1.747 -6.588 3.578 1.00 95.69 80 TYR A O 1
ATOM 606 N N . ARG A 1 81 ? 3.667 -6.663 4.741 1.00 93.50 81 ARG A N 1
ATOM 607 C CA . ARG A 1 81 ? 4.211 -7.776 3.960 1.00 93.50 81 ARG A CA 1
ATOM 608 C C . ARG A 1 81 ? 3.338 -9.018 4.088 1.00 93.50 81 ARG A C 1
ATOM 610 O O . ARG A 1 81 ? 3.011 -9.617 3.072 1.00 93.50 81 ARG A O 1
ATOM 617 N N . TRP A 1 82 ? 2.941 -9.370 5.308 1.00 92.81 82 TRP A N 1
ATOM 618 C CA . TRP A 1 82 ? 2.083 -10.521 5.555 1.00 92.81 82 TRP A CA 1
ATOM 619 C C . TRP A 1 82 ? 0.729 -10.360 4.860 1.00 92.81 82 TRP A C 1
ATOM 621 O O . TRP A 1 82 ? 0.286 -11.272 4.167 1.00 92.81 82 TRP A O 1
ATOM 631 N N . TYR A 1 83 ? 0.117 -9.177 4.964 1.00 92.50 83 TYR A N 1
ATOM 632 C CA . TYR A 1 83 ? -1.123 -8.841 4.267 1.00 92.50 83 TYR A CA 1
ATOM 633 C C . TYR A 1 83 ? -1.019 -9.057 2.756 1.00 92.50 83 TYR A C 1
ATOM 635 O O . TYR A 1 83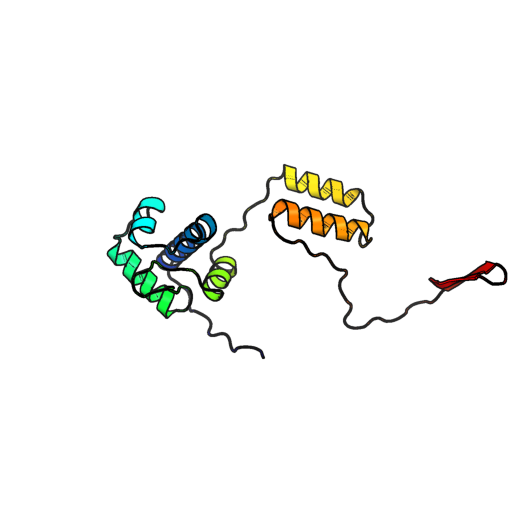 ? -1.828 -9.799 2.209 1.00 92.50 83 TYR A O 1
ATOM 643 N N . VAL A 1 84 ? -0.001 -8.488 2.102 1.00 91.38 84 VAL A N 1
ATOM 644 C CA . VAL A 1 84 ? 0.205 -8.620 0.648 1.00 91.38 84 VAL A CA 1
ATOM 645 C C . VAL A 1 84 ? 0.506 -10.066 0.240 1.00 91.38 84 VAL A C 1
ATOM 647 O O . VAL A 1 84 ? 0.051 -10.512 -0.807 1.00 91.38 84 VAL A O 1
ATOM 650 N N . GLU A 1 85 ? 1.276 -10.805 1.044 1.00 89.62 85 GLU A N 1
ATOM 651 C CA . GLU A 1 85 ? 1.711 -12.168 0.710 1.00 89.62 85 GLU A CA 1
ATOM 652 C C . GLU A 1 85 ? 0.633 -13.239 0.957 1.00 89.62 85 GLU A C 1
ATOM 654 O O . GLU A 1 85 ? 0.719 -14.313 0.362 1.00 89.62 85 GLU A O 1
ATOM 659 N N . THR A 1 86 ? -0.347 -12.997 1.839 1.00 85.81 86 THR A N 1
ATOM 660 C CA . THR A 1 86 ? -1.229 -14.075 2.338 1.00 85.81 86 THR A CA 1
ATOM 661 C C . THR A 1 86 ? -2.720 -13.767 2.348 1.00 85.81 86 THR A C 1
ATOM 663 O O . THR A 1 86 ? -3.505 -14.694 2.159 1.00 85.81 86 THR A O 1
ATOM 666 N N . ILE A 1 87 ? -3.126 -12.514 2.579 1.00 84.12 87 ILE A N 1
ATOM 667 C CA . ILE A 1 87 ? -4.547 -12.168 2.705 1.00 84.12 87 ILE A CA 1
ATOM 668 C C . ILE A 1 87 ? -5.038 -11.418 1.483 1.00 84.12 87 ILE A C 1
ATOM 670 O O . ILE A 1 87 ? -6.173 -11.636 1.090 1.00 84.12 87 ILE A O 1
ATOM 674 N N . MET A 1 88 ? -4.242 -10.496 0.939 1.00 82.88 88 MET A N 1
ATOM 675 C CA . MET A 1 88 ? -4.679 -9.553 -0.083 1.00 82.88 88 MET A CA 1
ATOM 676 C C . MET A 1 88 ? -5.146 -10.298 -1.334 1.00 82.88 88 MET A C 1
ATOM 678 O O . MET A 1 88 ? -4.376 -11.006 -1.981 1.00 82.88 88 MET A O 1
ATOM 682 N N . ASP A 1 89 ? -6.410 -10.099 -1.691 1.00 78.88 89 ASP A N 1
ATOM 683 C CA . ASP A 1 89 ? -6.938 -10.599 -2.953 1.00 78.88 89 ASP A CA 1
ATOM 684 C C . ASP A 1 89 ? -6.346 -9.775 -4.098 1.00 78.88 89 ASP A C 1
ATOM 686 O O . ASP A 1 89 ? -6.166 -8.559 -3.979 1.00 78.88 89 A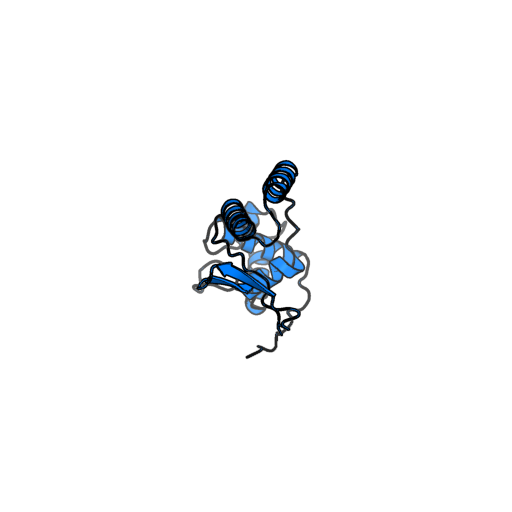SP A O 1
ATOM 690 N N . SER A 1 90 ? -6.052 -10.413 -5.233 1.00 70.25 90 SER A N 1
ATOM 691 C CA . SER A 1 90 ? -5.614 -9.673 -6.413 1.00 70.25 90 SER A CA 1
ATOM 692 C C . SER A 1 90 ? -6.751 -8.771 -6.888 1.00 70.25 90 SER A C 1
ATOM 694 O O . SER A 1 90 ? -7.731 -9.250 -7.463 1.00 70.25 90 SER A O 1
ATOM 696 N N . ALA A 1 91 ? -6.615 -7.466 -6.661 1.00 69.88 91 ALA A N 1
ATOM 697 C CA . ALA A 1 91 ? -7.496 -6.476 -7.254 1.00 69.88 91 ALA A CA 1
ATOM 698 C C . ALA A 1 91 ? -7.370 -6.559 -8.782 1.00 69.88 91 ALA A C 1
ATOM 700 O O . ALA A 1 91 ? -6.292 -6.361 -9.348 1.00 69.88 91 ALA A O 1
ATOM 701 N N . LEU A 1 92 ? -8.471 -6.897 -9.451 1.00 74.25 92 LEU A N 1
ATOM 702 C CA . LEU A 1 92 ? -8.529 -6.925 -10.906 1.00 74.25 92 LEU A CA 1
ATOM 703 C C . LEU A 1 92 ? -8.735 -5.497 -11.417 1.00 74.25 92 LEU A C 1
ATOM 705 O O . LEU A 1 92 ? -9.691 -4.823 -11.041 1.00 74.25 92 LEU A O 1
ATOM 709 N N . MET A 1 93 ? -7.835 -5.046 -12.287 1.00 81.00 93 MET A N 1
ATOM 710 C CA . MET A 1 93 ? -7.972 -3.769 -12.985 1.00 81.00 93 MET A CA 1
ATOM 711 C C . MET A 1 93 ? -9.097 -3.867 -14.033 1.00 81.00 93 MET A C 1
ATOM 713 O O . MET A 1 93 ? -9.192 -4.908 -14.696 1.00 81.00 93 MET A O 1
ATOM 717 N N . PRO A 1 94 ? -9.926 -2.825 -14.235 1.00 90.31 94 PRO A N 1
ATOM 718 C CA . PRO A 1 94 ? -10.983 -2.835 -15.246 1.00 90.31 94 PRO A CA 1
ATOM 719 C C . PRO A 1 94 ? -10.464 -3.228 -16.637 1.00 90.31 94 PRO A C 1
ATOM 721 O O . PRO A 1 94 ? -9.404 -2.772 -17.069 1.00 90.31 94 PRO A O 1
ATOM 724 N N . GLU A 1 95 ? -11.218 -4.046 -17.379 1.00 91.62 95 GLU A N 1
ATOM 725 C CA . GLU A 1 95 ? -10.791 -4.529 -18.707 1.00 91.62 95 GLU A CA 1
ATOM 726 C C . GLU A 1 95 ? -10.492 -3.388 -19.689 1.00 91.62 95 GLU A C 1
ATOM 728 O O . GLU A 1 95 ? -9.561 -3.477 -20.489 1.00 91.62 95 GLU A O 1
ATOM 733 N N . VAL A 1 96 ? -11.244 -2.289 -19.598 1.00 93.00 96 VAL A N 1
ATOM 734 C CA . VAL A 1 96 ? -11.037 -1.097 -20.430 1.00 93.00 96 VAL A CA 1
ATOM 735 C C . VAL A 1 96 ? -9.663 -0.462 -20.201 1.00 93.00 96 VAL A C 1
ATOM 737 O O . VAL A 1 96 ? -8.989 -0.096 -21.164 1.00 93.00 96 VAL A O 1
ATOM 740 N N . GLU A 1 97 ? -9.202 -0.390 -18.950 1.00 89.94 97 GLU A N 1
ATOM 741 C CA . GLU A 1 97 ? -7.873 0.128 -18.615 1.00 89.94 97 GLU A CA 1
ATOM 742 C C . GLU A 1 97 ? -6.788 -0.821 -19.124 1.00 89.94 97 GLU A C 1
ATOM 744 O O . GLU A 1 97 ? -5.809 -0.379 -19.728 1.00 89.94 97 GLU A O 1
ATOM 749 N N . GLN A 1 98 ? -6.997 -2.135 -18.982 1.00 92.06 98 GLN A N 1
ATOM 750 C CA . GLN A 1 98 ? -6.083 -3.139 -19.531 1.00 92.06 98 GLN A CA 1
ATOM 751 C C . GLN A 1 98 ? -5.934 -3.006 -21.054 1.00 92.06 98 GLN A C 1
ATOM 753 O O . GLN A 1 98 ? -4.817 -3.063 -21.572 1.00 92.06 98 GLN A O 1
ATOM 758 N N . LEU A 1 99 ? -7.041 -2.819 -21.779 1.00 93.38 99 LEU A N 1
ATOM 759 C CA . LEU A 1 99 ? -7.030 -2.630 -23.232 1.00 93.38 99 LEU A CA 1
ATOM 760 C C . LEU A 1 99 ? -6.336 -1.326 -23.632 1.00 93.38 99 LEU A C 1
ATOM 762 O O . LEU A 1 99 ? -5.527 -1.337 -24.559 1.00 93.38 99 LEU A O 1
ATOM 766 N N . MET A 1 100 ? -6.601 -0.227 -22.919 1.00 91.94 100 MET A N 1
ATOM 767 C CA . MET A 1 100 ? -5.960 1.067 -23.170 1.00 91.94 100 MET A CA 1
ATOM 768 C C . MET A 1 100 ? -4.438 0.972 -23.033 1.00 91.94 100 MET A C 1
ATOM 770 O O . MET A 1 100 ? -3.709 1.392 -23.933 1.00 91.94 100 MET A O 1
ATOM 774 N N . ILE A 1 101 ? -3.957 0.356 -21.950 1.00 92.81 101 ILE A N 1
ATOM 775 C CA . ILE A 1 101 ? -2.525 0.150 -21.711 1.00 92.81 101 ILE A CA 1
ATOM 776 C C . ILE A 1 101 ? -1.931 -0.709 -22.831 1.00 92.81 101 ILE A C 1
ATOM 778 O O . ILE A 1 101 ? -0.940 -0.321 -23.446 1.00 92.81 101 ILE A O 1
ATOM 782 N N . ARG A 1 102 ? -2.559 -1.841 -23.179 1.00 92.62 102 ARG A N 1
ATOM 783 C CA . ARG A 1 102 ? -2.083 -2.696 -24.283 1.00 92.62 102 ARG A CA 1
ATOM 784 C C . ARG A 1 102 ? -1.991 -1.935 -25.606 1.00 92.62 102 ARG A C 1
ATOM 786 O O . ARG A 1 102 ? -1.000 -2.086 -26.316 1.00 92.62 102 ARG A O 1
ATOM 793 N N . HIS A 1 103 ? -2.984 -1.105 -25.922 1.00 92.81 103 HIS A N 1
ATOM 794 C CA . HIS A 1 103 ? -2.980 -0.297 -27.137 1.00 92.81 103 HIS A CA 1
ATOM 795 C C . HIS A 1 103 ? -1.831 0.719 -27.144 1.00 92.81 103 HIS A C 1
ATOM 797 O O . HIS A 1 103 ? -1.098 0.789 -28.125 1.00 92.81 103 HIS A O 1
ATOM 803 N N . GLN A 1 104 ? -1.627 1.463 -26.051 1.00 91.00 104 GLN A N 1
ATOM 804 C CA . GLN A 1 104 ? -0.537 2.441 -25.928 1.00 91.00 104 GLN A CA 1
ATOM 805 C C . GLN A 1 104 ? 0.841 1.792 -26.106 1.00 91.00 104 GLN A C 1
ATOM 807 O O . GLN A 1 104 ? 1.685 2.312 -26.833 1.00 91.00 104 GLN A O 1
ATOM 812 N N . PHE A 1 105 ? 1.050 0.626 -25.493 1.00 92.88 105 PHE A N 1
ATOM 813 C CA . PHE A 1 105 ? 2.304 -0.116 -25.603 1.00 92.88 105 PHE A CA 1
ATOM 814 C C . PHE A 1 105 ? 2.524 -0.747 -26.985 1.00 92.88 105 PHE A C 1
ATOM 816 O O . PHE A 1 105 ? 3.669 -0.970 -27.363 1.00 92.88 105 PHE A O 1
ATOM 823 N N . GLY A 1 106 ? 1.462 -0.994 -27.757 1.00 89.31 106 GLY A N 1
ATOM 824 C CA . GLY A 1 106 ? 1.563 -1.447 -29.147 1.00 89.31 106 GLY A CA 1
ATOM 825 C C . GLY A 1 106 ? 2.040 -0.369 -30.129 1.00 89.31 106 GLY A C 1
ATOM 826 O O . GLY A 1 106 ? 2.451 -0.706 -31.234 1.00 89.31 106 GLY A O 1
ATOM 827 N N . GLN A 1 107 ? 2.008 0.912 -29.739 1.00 87.38 107 GLN A N 1
ATOM 828 C CA . GLN A 1 107 ? 2.445 2.041 -30.577 1.00 87.38 107 GLN A CA 1
ATOM 829 C C . GLN A 1 107 ? 3.932 2.388 -30.411 1.00 87.38 107 GLN A C 1
ATOM 831 O O . GLN A 1 107 ? 4.444 3.259 -31.112 1.00 87.38 107 GLN A O 1
ATOM 836 N N . VAL A 1 108 ? 4.628 1.749 -29.467 1.00 86.75 108 VAL A N 1
ATOM 837 C CA . VAL A 1 108 ? 6.034 2.026 -29.154 1.00 86.75 108 VAL A CA 1
ATOM 838 C C . VAL A 1 108 ? 6.889 0.785 -29.365 1.00 86.75 108 VAL A C 1
ATOM 840 O O . VAL A 1 108 ? 6.505 -0.327 -29.009 1.00 86.75 108 VAL A O 1
ATOM 843 N N . GLU A 1 109 ? 8.086 0.974 -29.917 1.00 85.25 109 GLU A N 1
ATOM 844 C CA . GLU A 1 109 ? 9.049 -0.115 -30.063 1.00 85.25 109 GLU A CA 1
ATOM 845 C C . GLU A 1 109 ? 9.504 -0.613 -28.685 1.00 85.25 109 GLU A C 1
ATOM 847 O O . GLU A 1 109 ? 9.863 0.179 -27.803 1.00 85.25 109 GLU A O 1
ATOM 852 N N . PHE A 1 110 ? 9.478 -1.933 -28.493 1.00 81.12 110 PHE A N 1
ATOM 853 C CA . PHE A 1 110 ? 9.856 -2.572 -27.237 1.00 81.12 110 PHE A CA 1
ATOM 854 C C . PHE A 1 110 ? 11.298 -2.236 -26.839 1.00 81.12 110 PHE A C 1
ATOM 856 O O . PHE A 1 110 ? 12.194 -2.203 -27.677 1.00 81.12 110 PHE A O 1
ATOM 863 N N . ALA A 1 111 ? 11.521 -2.014 -25.540 1.00 76.44 111 ALA A N 1
ATOM 864 C CA . ALA A 1 111 ? 12.826 -1.677 -24.962 1.00 76.44 111 ALA A CA 1
ATOM 865 C C . ALA A 1 111 ? 13.480 -0.381 -25.492 1.00 76.44 111 ALA A C 1
ATOM 867 O O . ALA A 1 111 ? 14.654 -0.130 -25.220 1.00 76.44 111 ALA A O 1
ATOM 868 N N . SER A 1 112 ? 12.722 0.479 -26.179 1.00 85.19 112 SER A N 1
ATOM 869 C CA . SER A 1 112 ? 13.142 1.847 -26.494 1.00 85.19 112 SER A CA 1
ATOM 870 C C . SER A 1 112 ? 13.029 2.777 -25.275 1.00 85.19 112 SER A C 1
ATOM 872 O O . SER A 1 112 ? 12.306 2.503 -24.316 1.00 85.19 112 SER A O 1
ATOM 874 N N . GLU A 1 113 ? 13.686 3.940 -25.314 1.00 86.75 113 GLU A N 1
ATOM 875 C CA . GLU A 1 113 ? 13.536 4.975 -24.275 1.00 86.75 113 GLU A CA 1
ATOM 876 C C . GLU A 1 113 ? 12.069 5.417 -24.102 1.00 86.75 113 GLU A C 1
ATOM 878 O O . GLU A 1 113 ? 11.600 5.671 -22.990 1.00 86.75 113 GLU A O 1
ATOM 883 N N . HIS A 1 114 ? 11.314 5.479 -25.202 1.00 89.81 114 HIS A N 1
ATOM 884 C CA . HIS A 1 114 ? 9.886 5.801 -25.180 1.00 89.81 114 HIS A CA 1
ATOM 885 C C . HIS A 1 114 ? 9.072 4.733 -24.449 1.00 89.81 114 HIS A C 1
ATOM 887 O O . HIS A 1 114 ? 8.167 5.079 -23.693 1.00 89.81 114 HIS A O 1
ATOM 893 N N . TRP A 1 115 ? 9.434 3.458 -24.608 1.00 93.00 115 TRP A N 1
ATOM 894 C CA . TRP A 1 115 ? 8.798 2.350 -23.903 1.00 93.00 115 TRP A CA 1
ATOM 895 C C . TRP A 1 115 ? 8.958 2.479 -22.384 1.00 93.00 115 TRP A C 1
ATOM 897 O O . TRP A 1 115 ? 7.978 2.387 -21.647 1.00 93.00 115 TRP A O 1
ATOM 907 N N . PHE A 1 116 ? 10.173 2.770 -21.903 1.00 92.25 116 PHE A N 1
ATOM 908 C CA . PHE A 1 116 ? 10.419 2.964 -20.468 1.00 92.25 116 PHE A CA 1
ATOM 909 C C . PHE A 1 116 ? 9.705 4.199 -19.917 1.00 92.25 116 PHE A C 1
ATOM 911 O O . PHE A 1 116 ? 9.129 4.136 -18.831 1.00 92.25 116 PHE A O 1
ATOM 918 N N . ARG A 1 117 ? 9.690 5.307 -20.669 1.00 92.75 117 ARG A N 1
ATOM 919 C CA . ARG A 1 117 ? 8.945 6.512 -20.272 1.00 92.75 117 ARG A CA 1
ATOM 920 C C . ARG A 1 117 ? 7.446 6.251 -20.166 1.00 92.75 117 ARG A C 1
ATOM 922 O O . ARG A 1 117 ? 6.848 6.680 -19.183 1.00 92.75 117 ARG A O 1
ATOM 929 N N . LEU A 1 118 ? 6.865 5.527 -21.126 1.00 94.69 118 LEU A N 1
ATOM 930 C CA . LEU A 1 118 ? 5.461 5.122 -21.085 1.00 94.69 118 LEU A CA 1
ATOM 931 C C . LEU A 1 118 ? 5.184 4.225 -19.873 1.00 94.69 118 LEU A C 1
ATOM 933 O O . LEU A 1 118 ? 4.261 4.491 -19.118 1.00 94.69 118 LEU A O 1
ATOM 937 N N . ALA A 1 119 ? 6.017 3.214 -19.621 1.00 94.12 119 ALA A N 1
ATOM 938 C CA . ALA A 1 119 ? 5.842 2.339 -18.463 1.00 94.12 119 ALA A CA 1
ATOM 939 C C . ALA A 1 119 ? 5.894 3.086 -17.127 1.00 94.12 119 ALA A C 1
ATOM 941 O O . ALA A 1 119 ? 5.027 2.886 -16.273 1.00 94.12 119 ALA A O 1
ATOM 942 N N . ALA A 1 120 ? 6.876 3.972 -16.958 1.00 95.44 120 ALA A N 1
ATOM 943 C CA . ALA A 1 120 ? 7.001 4.778 -15.753 1.00 95.44 120 ALA A CA 1
ATOM 944 C C . ALA A 1 120 ? 5.785 5.700 -15.557 1.00 95.44 120 ALA A C 1
ATOM 946 O O . ALA A 1 120 ? 5.239 5.751 -14.455 1.00 95.44 120 ALA A O 1
ATOM 947 N N . SER A 1 121 ? 5.326 6.388 -16.610 1.00 95.19 121 SER A N 1
ATOM 948 C CA . SER A 1 121 ? 4.186 7.308 -16.518 1.00 95.19 121 SER A CA 1
ATOM 949 C C . SER A 1 121 ? 2.850 6.588 -16.326 1.00 95.19 121 SER A C 1
ATOM 951 O O . SER A 1 121 ? 2.025 7.054 -15.540 1.00 95.19 121 SER A O 1
ATOM 953 N N . THR A 1 122 ? 2.644 5.435 -16.970 1.00 94.69 122 THR A N 1
ATOM 954 C CA . THR A 1 122 ? 1.454 4.596 -16.781 1.00 94.69 122 THR A CA 1
ATOM 955 C C . THR A 1 122 ? 1.356 4.110 -15.336 1.00 94.69 122 THR A C 1
ATOM 957 O O . THR A 1 122 ? 0.324 4.317 -14.703 1.00 94.69 122 THR A O 1
ATOM 960 N N . ILE A 1 123 ? 2.425 3.530 -14.769 1.00 93.56 123 ILE A N 1
ATOM 961 C CA . ILE A 1 123 ? 2.412 3.062 -13.370 1.00 93.56 123 ILE A CA 1
ATOM 962 C C . ILE A 1 123 ? 2.215 4.236 -12.410 1.00 93.56 123 ILE A C 1
ATOM 964 O O . ILE A 1 123 ? 1.409 4.133 -11.486 1.00 93.56 123 ILE A O 1
ATOM 968 N N . ALA A 1 124 ? 2.904 5.357 -12.638 1.00 95.94 124 ALA A N 1
ATOM 969 C CA . ALA A 1 124 ? 2.766 6.536 -11.790 1.00 95.94 124 ALA A CA 1
ATOM 970 C C . ALA A 1 124 ? 1.327 7.067 -11.771 1.00 95.94 124 ALA A C 1
ATOM 972 O O . ALA A 1 124 ? 0.786 7.370 -10.710 1.00 95.94 124 ALA A O 1
ATOM 973 N N . SER A 1 125 ? 0.682 7.110 -12.939 1.00 92.94 125 SER A N 1
ATOM 974 C CA . SER A 1 125 ? -0.698 7.582 -13.075 1.00 92.94 125 SER A CA 1
ATOM 975 C C . SER A 1 125 ? -1.696 6.646 -12.391 1.00 92.94 125 SER A C 1
ATOM 977 O O . SER A 1 125 ? -2.595 7.116 -11.701 1.00 92.94 125 SER A O 1
ATOM 979 N N . LEU A 1 126 ? -1.528 5.328 -12.534 1.00 90.25 126 LEU A N 1
ATOM 980 C CA . LEU A 1 126 ? -2.434 4.341 -11.933 1.00 90.25 126 LEU A CA 1
ATOM 981 C C . LEU A 1 126 ? -2.298 4.266 -10.410 1.00 90.25 126 LEU A C 1
ATOM 983 O O . LEU A 1 126 ? -3.282 4.080 -9.705 1.00 90.25 126 LEU A O 1
ATOM 987 N N . THR A 1 127 ? -1.075 4.401 -9.899 1.00 89.81 127 THR A N 1
ATOM 988 C CA . THR A 1 127 ? -0.782 4.227 -8.467 1.00 89.81 127 THR A CA 1
ATOM 989 C C . THR A 1 127 ? -0.764 5.534 -7.682 1.00 89.81 127 THR A C 1
ATOM 991 O O . THR A 1 127 ? -0.685 5.495 -6.458 1.00 89.81 127 THR A O 1
ATOM 994 N N . GLN A 1 128 ? -0.804 6.685 -8.367 1.00 91.00 128 GLN A N 1
ATOM 995 C CA . GLN A 1 128 ? -0.570 8.008 -7.774 1.00 91.00 128 GLN A CA 1
ATOM 996 C C . GLN A 1 128 ? 0.760 8.080 -6.996 1.00 91.00 128 GLN A C 1
ATOM 998 O O . GLN A 1 128 ? 0.891 8.803 -6.010 1.00 91.00 128 GLN A O 1
ATOM 1003 N N . ALA A 1 129 ? 1.762 7.319 -7.445 1.00 93.44 129 ALA A N 1
ATOM 1004 C CA . ALA A 1 129 ? 3.080 7.222 -6.830 1.00 93.44 129 ALA A CA 1
ATOM 1005 C C . ALA A 1 129 ? 4.195 7.424 -7.867 1.00 93.44 129 ALA A C 1
ATOM 1007 O O . ALA A 1 129 ? 3.954 7.522 -9.068 1.00 93.44 129 ALA A O 1
ATOM 1008 N N . ALA A 1 130 ? 5.448 7.495 -7.416 1.00 95.62 130 ALA A N 1
ATOM 1009 C CA . ALA A 1 130 ? 6.582 7.566 -8.332 1.00 95.62 130 ALA A CA 1
ATOM 1010 C C . ALA A 1 130 ? 6.738 6.244 -9.109 1.00 95.62 130 ALA A C 1
ATOM 1012 O O . ALA A 1 130 ? 6.921 5.182 -8.514 1.00 95.62 130 ALA A O 1
ATOM 1013 N N . GLY A 1 131 ? 6.702 6.317 -10.441 1.00 95.00 131 GLY A N 1
ATOM 1014 C CA . GLY A 1 131 ? 6.970 5.190 -11.334 1.00 95.00 131 GLY A CA 1
ATOM 1015 C C . GLY A 1 131 ? 8.419 5.193 -11.818 1.00 95.00 131 GLY A C 1
ATOM 1016 O O . GLY A 1 131 ? 8.926 6.218 -12.270 1.00 95.00 131 GLY A O 1
ATOM 1017 N N . ILE A 1 132 ? 9.089 4.043 -11.745 1.00 93.81 132 ILE A N 1
ATOM 1018 C CA . ILE A 1 132 ? 10.456 3.859 -12.246 1.00 93.81 132 ILE A CA 1
ATOM 1019 C C . ILE A 1 132 ? 10.460 2.661 -13.191 1.00 93.81 132 ILE A C 1
ATOM 1021 O O . ILE A 1 132 ? 10.009 1.578 -12.827 1.00 93.81 132 ILE A O 1
ATOM 1025 N N . ALA A 1 133 ? 11.005 2.851 -14.390 1.00 91.75 133 ALA A N 1
ATOM 1026 C CA . ALA A 1 133 ? 11.215 1.787 -15.359 1.00 91.75 133 ALA A CA 1
ATOM 1027 C C . ALA A 1 133 ? 12.658 1.857 -15.860 1.00 91.75 133 ALA A C 1
ATOM 1029 O O . ALA A 1 133 ? 13.129 2.914 -16.279 1.00 91.75 133 ALA A O 1
ATOM 1030 N N . THR A 1 134 ? 13.373 0.738 -15.79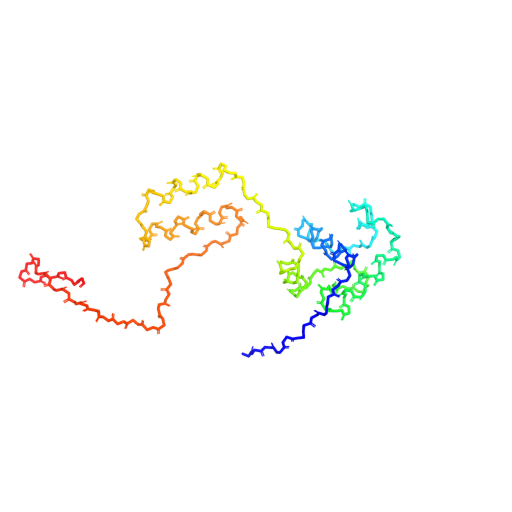1 1.00 87.19 134 THR A N 1
ATOM 1031 C CA . THR A 1 134 ? 14.767 0.645 -16.230 1.00 87.19 134 THR A CA 1
ATOM 1032 C C . THR A 1 134 ? 14.967 -0.613 -17.066 1.00 87.19 134 THR A C 1
ATOM 1034 O O . THR A 1 134 ? 14.278 -1.616 -16.849 1.00 87.19 134 THR A O 1
ATOM 1037 N N . PRO A 1 135 ? 15.904 -0.597 -18.028 1.00 82.38 135 PRO A N 1
ATOM 1038 C CA . PRO A 1 135 ? 16.306 -1.819 -18.702 1.00 82.38 135 PRO A CA 1
ATOM 1039 C C . PRO A 1 135 ? 16.910 -2.795 -17.691 1.00 82.38 135 PRO A C 1
ATOM 1041 O O . PRO A 1 135 ? 17.645 -2.404 -16.779 1.00 82.38 135 PRO A O 1
ATOM 1044 N N . ALA A 1 136 ? 16.621 -4.083 -17.871 1.00 79.12 136 ALA A N 1
ATOM 1045 C CA . ALA A 1 136 ? 17.233 -5.126 -17.064 1.00 79.12 136 ALA A CA 1
ATOM 1046 C C . ALA A 1 136 ? 18.756 -5.077 -17.247 1.00 79.12 136 ALA A C 1
ATOM 1048 O O . ALA A 1 136 ? 19.262 -5.221 -18.360 1.00 79.12 136 ALA A O 1
ATOM 1049 N N . LYS A 1 137 ? 19.498 -4.871 -16.154 1.00 77.31 137 LYS A N 1
ATOM 1050 C CA . LYS A 1 137 ? 20.961 -4.904 -16.190 1.00 77.31 137 LYS A CA 1
ATOM 1051 C C . LYS A 1 137 ? 21.416 -6.366 -16.259 1.00 77.31 137 LYS A C 1
ATOM 1053 O O . LYS A 1 137 ? 21.176 -7.102 -15.300 1.00 77.31 137 LYS A O 1
ATOM 1058 N N . PRO A 1 138 ? 22.072 -6.811 -17.343 1.00 76.75 138 PRO A N 1
ATOM 1059 C CA . PRO A 1 138 ? 22.582 -8.172 -17.400 1.00 76.75 138 PRO A CA 1
ATOM 1060 C C . PRO A 1 138 ? 23.709 -8.348 -16.372 1.00 76.75 138 PRO A C 1
ATOM 1062 O O . PRO A 1 138 ? 24.532 -7.452 -16.180 1.00 76.75 138 PRO A O 1
ATOM 1065 N N . ALA A 1 139 ? 23.755 -9.508 -15.708 1.00 80.81 139 ALA A N 1
ATOM 1066 C CA . ALA A 1 139 ? 24.816 -9.834 -14.747 1.00 80.81 139 ALA A CA 1
ATOM 1067 C C . ALA A 1 139 ? 26.204 -9.906 -15.413 1.00 80.81 139 ALA A C 1
ATOM 1069 O O . ALA A 1 139 ? 27.213 -9.605 -14.781 1.00 80.81 139 ALA A O 1
ATOM 1070 N N . ALA A 1 140 ? 26.237 -10.257 -16.701 1.00 81.69 140 ALA A N 1
ATOM 1071 C CA . ALA A 1 140 ? 27.402 -10.189 -17.569 1.00 81.69 140 ALA A CA 1
ATOM 1072 C C . ALA A 1 140 ? 26.956 -9.758 -18.974 1.00 81.69 140 ALA A C 1
ATOM 1074 O O . ALA A 1 140 ? 25.964 -10.269 -19.493 1.00 81.69 140 ALA A O 1
ATOM 1075 N N . ALA A 1 141 ? 27.680 -8.822 -19.586 1.00 79.31 141 ALA A N 1
ATOM 1076 C CA . ALA A 1 141 ? 27.474 -8.423 -20.973 1.00 79.31 141 ALA A CA 1
ATOM 1077 C C . ALA A 1 141 ? 28.610 -8.996 -21.826 1.00 79.31 141 ALA A C 1
ATOM 1079 O O . ALA A 1 141 ? 29.783 -8.774 -21.531 1.00 79.31 141 ALA A O 1
ATOM 1080 N N . HIS A 1 142 ? 28.261 -9.724 -22.885 1.00 82.75 142 HIS A N 1
ATOM 1081 C CA . HIS A 1 142 ? 29.219 -10.186 -23.885 1.00 82.75 142 HIS A CA 1
ATOM 1082 C C . HIS A 1 142 ? 28.983 -9.415 -25.179 1.00 82.75 142 HIS A C 1
ATOM 1084 O O . HIS A 1 142 ? 27.878 -9.436 -25.724 1.00 82.75 142 HIS A O 1
ATOM 1090 N N . VAL A 1 143 ? 30.020 -8.740 -25.670 1.00 86.31 143 VAL A N 1
ATOM 1091 C CA . VAL A 1 143 ? 29.982 -8.076 -26.974 1.00 86.31 143 VAL A CA 1
ATOM 1092 C C . VAL A 1 143 ? 29.990 -9.162 -28.045 1.00 86.31 143 VAL A C 1
ATOM 1094 O O . VAL A 1 143 ? 30.966 -9.895 -28.182 1.00 86.31 143 VAL A O 1
ATOM 1097 N N . ARG A 1 144 ? 28.874 -9.310 -28.768 1.00 86.19 144 ARG A N 1
ATOM 1098 C CA . ARG A 1 144 ? 28.749 -10.303 -29.849 1.00 86.19 144 ARG A CA 1
ATOM 1099 C C . ARG A 1 144 ? 29.350 -9.816 -31.159 1.00 86.19 144 ARG A C 1
ATOM 1101 O O . ARG A 1 144 ? 29.899 -10.618 -31.906 1.00 86.19 144 ARG A O 1
ATOM 1108 N N . ARG A 1 145 ? 29.200 -8.527 -31.449 1.00 86.44 145 ARG A N 1
ATOM 1109 C CA . ARG A 1 145 ? 29.642 -7.894 -32.688 1.00 86.44 145 ARG A CA 1
ATOM 1110 C C . ARG A 1 145 ? 29.893 -6.414 -32.427 1.00 86.44 145 ARG A C 1
ATOM 1112 O O . ARG A 1 145 ? 29.248 -5.844 -31.552 1.00 86.44 145 ARG A O 1
ATOM 1119 N N . VAL A 1 146 ? 30.848 -5.853 -33.156 1.00 92.12 146 VAL A N 1
ATOM 1120 C CA . VAL A 1 146 ? 31.125 -4.419 -33.224 1.00 92.12 146 VAL A CA 1
ATOM 1121 C C . VAL A 1 146 ? 31.206 -4.084 -34.701 1.00 92.12 146 VAL A C 1
ATOM 1123 O O . VAL A 1 146 ? 32.092 -4.603 -35.384 1.00 92.12 146 VAL A O 1
ATOM 1126 N N . ASP A 1 147 ? 30.285 -3.259 -35.184 1.00 91.44 147 ASP A N 1
ATOM 1127 C CA . ASP A 1 147 ? 30.261 -2.823 -36.574 1.00 91.44 147 ASP A CA 1
ATOM 1128 C C . ASP A 1 147 ? 30.744 -1.367 -36.652 1.00 91.44 147 ASP A C 1
ATOM 1130 O O . ASP A 1 147 ? 30.260 -0.487 -35.938 1.00 91.44 147 ASP A O 1
ATOM 1134 N N . LEU A 1 148 ? 31.719 -1.106 -37.527 1.00 93.88 148 LEU A N 1
ATOM 1135 C CA . LEU A 1 148 ? 32.196 0.242 -37.835 1.00 93.88 148 LEU A CA 1
ATOM 1136 C C . LEU A 1 148 ? 31.815 0.582 -39.271 1.00 93.88 148 LEU A C 1
ATOM 1138 O O . LEU A 1 148 ? 32.337 -0.008 -40.218 1.00 93.88 148 LEU A O 1
ATOM 1142 N N . VAL A 1 149 ? 30.911 1.544 -39.433 1.00 94.06 149 VAL A N 1
ATOM 1143 C CA . VAL A 1 149 ? 30.418 1.965 -40.748 1.00 94.06 149 VAL A CA 1
ATOM 1144 C C . VAL A 1 149 ? 30.884 3.387 -41.018 1.00 94.06 149 VAL A C 1
ATOM 1146 O O . VAL A 1 149 ? 30.482 4.319 -40.323 1.00 94.06 149 VAL A O 1
ATOM 1149 N N . ALA A 1 150 ? 31.746 3.563 -42.021 1.00 94.38 150 ALA A N 1
ATOM 1150 C CA . ALA A 1 150 ? 32.227 4.880 -42.421 1.00 94.38 150 ALA A CA 1
ATOM 1151 C C . ALA A 1 150 ? 31.072 5.735 -42.971 1.00 94.38 150 ALA A C 1
ATOM 1153 O O . ALA A 1 150 ? 30.327 5.300 -43.846 1.00 94.38 150 ALA A O 1
ATOM 1154 N N . ILE A 1 151 ? 30.945 6.957 -42.457 1.00 95.00 151 ILE A N 1
ATOM 1155 C CA . ILE A 1 151 ? 30.008 7.977 -42.943 1.00 95.00 151 ILE A CA 1
ATOM 1156 C C . ILE A 1 151 ? 30.748 8.913 -43.907 1.00 95.00 151 ILE A C 1
ATOM 1158 O O . ILE A 1 151 ? 30.223 9.263 -44.960 1.00 95.00 151 ILE A O 1
ATOM 1162 N N . ASN A 1 152 ? 31.974 9.309 -43.551 1.00 93.88 152 ASN A N 1
ATOM 1163 C CA . ASN A 1 152 ? 32.919 10.031 -44.407 1.00 93.88 152 ASN A CA 1
ATOM 1164 C C . ASN A 1 152 ? 34.359 9.859 -43.884 1.00 93.88 152 ASN A C 1
ATOM 1166 O O . ASN A 1 152 ? 34.587 9.143 -42.911 1.00 93.88 152 ASN A O 1
ATOM 1170 N N . ASP A 1 153 ? 35.318 10.568 -44.486 1.00 91.94 153 ASP A N 1
ATOM 1171 C CA . ASP A 1 153 ? 36.758 10.471 -44.190 1.00 91.94 153 ASP A CA 1
ATOM 1172 C C . ASP A 1 153 ? 37.149 10.700 -42.719 1.00 91.94 153 ASP A C 1
ATOM 1174 O O . ASP A 1 153 ? 38.264 10.368 -42.318 1.00 91.94 153 ASP A O 1
ATOM 1178 N N . ARG A 1 154 ? 36.273 11.301 -41.901 1.00 93.88 154 ARG A N 1
ATOM 1179 C CA . ARG A 1 154 ? 36.546 11.612 -40.487 1.00 93.88 154 ARG A CA 1
ATOM 1180 C C . ARG A 1 154 ? 35.463 11.140 -39.521 1.00 93.88 154 ARG A C 1
ATOM 1182 O O . ARG A 1 154 ? 35.594 11.372 -38.321 1.00 93.88 154 ARG A O 1
ATOM 1189 N N . LEU A 1 155 ? 34.401 10.505 -40.013 1.00 94.00 155 LEU A N 1
ATOM 1190 C CA . LEU A 1 155 ? 33.265 10.069 -39.205 1.00 94.00 155 LEU A CA 1
ATOM 1191 C C . LEU A 1 155 ? 32.889 8.635 -39.553 1.00 94.00 155 LEU A C 1
ATOM 1193 O O . LEU A 1 155 ? 32.682 8.297 -40.716 1.00 94.00 155 LEU A O 1
ATOM 1197 N N . ALA A 1 156 ? 32.720 7.815 -38.523 1.00 92.38 156 ALA A N 1
ATOM 1198 C CA . ALA A 1 156 ? 32.130 6.492 -38.624 1.00 92.38 156 ALA A CA 1
ATOM 1199 C C . ALA A 1 156 ? 31.084 6.315 -37.520 1.00 92.38 156 ALA A C 1
ATOM 1201 O O . ALA A 1 156 ? 31.215 6.884 -36.435 1.00 92.38 156 ALA A O 1
ATOM 1202 N N . SER A 1 157 ? 30.047 5.533 -37.808 1.00 93.06 157 SER A N 1
ATOM 1203 C CA . SER A 1 157 ? 29.096 5.063 -36.807 1.00 93.06 157 SER A CA 1
ATOM 1204 C C . SER A 1 157 ? 29.629 3.780 -36.174 1.00 93.06 157 SER A C 1
ATOM 1206 O O . SER A 1 157 ? 30.094 2.887 -36.887 1.00 93.06 157 SER A O 1
ATOM 1208 N N . LEU A 1 158 ? 29.570 3.719 -34.845 1.00 91.25 158 LEU A N 1
ATOM 1209 C CA . LEU A 1 158 ? 29.819 2.520 -34.055 1.00 91.25 158 LEU A CA 1
ATOM 1210 C C . LEU A 1 158 ? 28.461 1.946 -33.653 1.00 91.25 158 LEU A C 1
ATOM 1212 O O . LEU A 1 158 ? 27.699 2.634 -32.968 1.00 91.25 158 LEU A O 1
ATOM 1216 N N . VAL A 1 159 ? 28.180 0.717 -34.080 1.00 79.06 159 VAL A N 1
ATOM 1217 C CA . VAL A 1 159 ? 26.949 -0.018 -33.753 1.00 79.06 159 VAL A CA 1
ATOM 1218 C C . VAL A 1 159 ? 27.295 -1.339 -33.079 1.00 79.06 159 VAL A C 1
ATOM 1220 O O . VAL A 1 159 ? 28.238 -2.024 -33.545 1.00 79.06 159 VAL A O 1
#

pLDDT: mean 88.38, std 11.11, range [34.06, 97.44]

Sequence (159 aa):
MRRIRRSIGPLDLRAQAILRAVIDEYVGSAIPVGSLALVERYGLGVSSATVRNILAELELSGLLTHPHTSAGRIPTDEGYRWYVETIMDSALMPEVEQLMIRHQFGQVEFASEHWFRLAASTIASLTQAAGIATPAKPAAAHVRRVDLVAINDRLASLV